Protein AF-A0A821J6J2-F1 (afdb_monomer)

Sequence (77 aa):
MYGNYLYPSWSIAFGWCFNMALILPIPIVIIYVFIRRSDSEKSLRERIYFLFVPTITKQKLKQQVENGNAFIVPSSS

pLDDT: mean 76.05, std 13.63, range [41.38, 94.94]

Secondary structure (DSSP, 8-state):
---S----HHHHHHHHHHHHHHHTHHHHHHHHHHHHT--TT--HHHHHHHHHS-HHHHHHHHHHHHTT---------

Foldseek 3Di:
DPPPDDDDPVVVVVVVVVVCVVVVVVVVVLVVQVVVPPPPPDDPVVSVVVVVPDPVVVVVVVVCVVVVNDDDDPPDD

Mean predicted aligned error: 12.77 Å

Solvent-accessible surface area (backbone atoms only — not comparable to full-atom values): 4924 Å² total; per-residue (Å²): 127,86,75,90,70,77,80,55,73,66,57,58,51,47,52,52,51,55,53,44,64,69,55,51,56,58,62,51,49,53,50,50,55,51,61,75,60,57,61,94,82,71,54,72,67,58,56,55,51,60,69,70,51,54,69,69,59,56,53,52,49,52,52,34,55,74,68,70,48,83,83,78,75,80,80,83,126

Organism: NCBI:txid392030

Radius of gyration: 22.47 Å; Cα contacts (8 Å, |Δi|>4): 10; chains: 1; bounding box: 58×31×53 Å

Structure (mmCIF, N/CA/C/O backbone):
data_AF-A0A821J6J2-F1
#
_entry.id   AF-A0A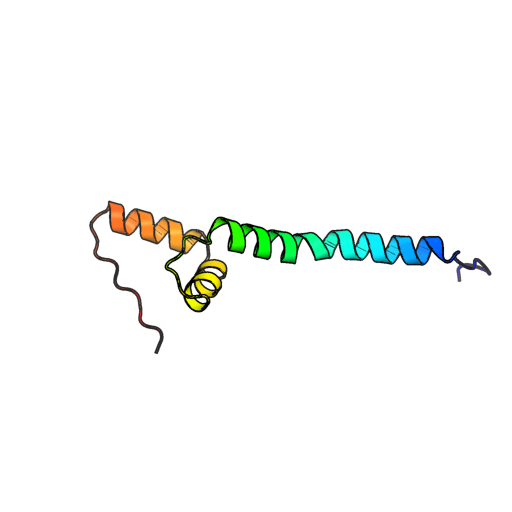821J6J2-F1
#
loop_
_atom_site.group_PDB
_atom_site.id
_atom_site.type_symbol
_atom_site.label_atom_id
_atom_site.label_alt_id
_atom_site.label_comp_id
_atom_site.label_asym_id
_atom_site.label_entity_id
_atom_site.label_seq_id
_atom_site.pdbx_PDB_ins_code
_atom_site.Cartn_x
_atom_site.Cartn_y
_atom_site.Cartn_z
_atom_site.occupancy
_atom_site.B_iso_or_equiv
_atom_site.auth_seq_id
_atom_site.auth_comp_id
_atom_site.auth_asym_id
_atom_site.auth_atom_id
_atom_site.pdbx_PDB_model_num
ATOM 1 N N . MET A 1 1 ? 22.860 -17.748 -18.758 1.00 46.81 1 MET A N 1
ATOM 2 C CA . MET A 1 1 ? 23.393 -16.395 -18.494 1.00 46.81 1 MET A CA 1
ATOM 3 C C . MET A 1 1 ? 22.857 -15.489 -19.587 1.00 46.81 1 MET A C 1
ATOM 5 O O . MET A 1 1 ? 23.086 -15.807 -20.746 1.00 46.81 1 MET A O 1
ATOM 9 N N . TYR A 1 2 ? 22.077 -14.454 -19.260 1.00 54.78 2 TYR A N 1
ATOM 10 C CA . TYR A 1 2 ? 21.663 -13.462 -20.259 1.00 54.78 2 TYR A CA 1
ATOM 11 C C . TYR A 1 2 ? 22.930 -12.748 -20.744 1.00 54.78 2 TYR A C 1
ATOM 13 O O . TYR A 1 2 ? 23.522 -11.961 -20.011 1.00 54.78 2 TYR A O 1
ATOM 21 N N . GLY A 1 3 ? 23.424 -13.146 -21.918 1.00 61.34 3 GLY A N 1
ATOM 22 C CA . GLY A 1 3 ? 24.706 -12.702 -22.455 1.00 61.34 3 GLY A CA 1
ATOM 23 C C . GLY A 1 3 ? 24.717 -11.195 -22.675 1.00 61.34 3 GLY A C 1
ATOM 24 O O . GLY A 1 3 ? 23.875 -10.692 -23.407 1.00 61.34 3 GLY A O 1
ATOM 25 N N . ASN A 1 4 ? 25.648 -10.496 -22.020 1.00 73.50 4 ASN A N 1
ATOM 26 C CA . ASN A 1 4 ? 26.034 -9.090 -22.235 1.00 73.50 4 ASN A CA 1
ATOM 27 C C . ASN A 1 4 ? 24.911 -8.039 -22.382 1.00 73.50 4 ASN A C 1
ATOM 29 O O . ASN A 1 4 ? 25.176 -6.931 -22.845 1.00 73.50 4 ASN A O 1
ATOM 33 N N . TYR A 1 5 ? 23.671 -8.330 -21.983 1.00 79.31 5 TYR A N 1
ATOM 34 C CA . TYR A 1 5 ? 22.581 -7.364 -22.070 1.00 79.31 5 TYR A CA 1
ATOM 35 C C . TYR A 1 5 ? 22.553 -6.502 -20.810 1.00 79.31 5 TYR A C 1
ATOM 37 O O . TYR A 1 5 ? 22.059 -6.911 -19.757 1.00 79.31 5 TYR A O 1
ATOM 45 N N . LEU A 1 6 ? 23.111 -5.300 -20.927 1.00 83.50 6 LEU A N 1
ATOM 46 C CA . LEU A 1 6 ? 22.997 -4.265 -19.909 1.00 83.50 6 LEU A CA 1
ATOM 47 C C . LEU A 1 6 ? 21.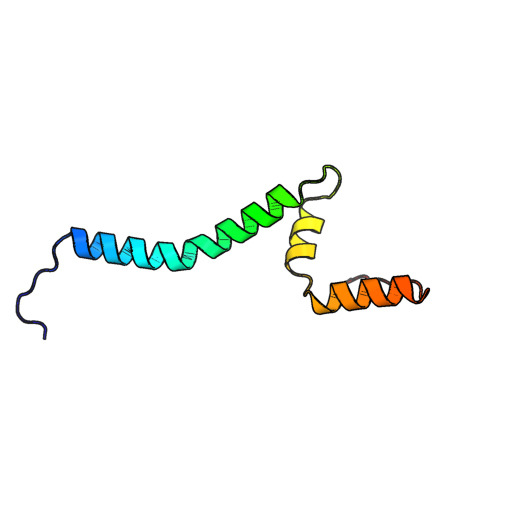600 -3.658 -19.994 1.00 83.50 6 LEU A C 1
ATOM 49 O O . LEU A 1 6 ? 21.252 -3.003 -20.977 1.00 83.50 6 LEU A O 1
ATOM 53 N N . TYR A 1 7 ? 20.797 -3.884 -18.957 1.00 81.19 7 TYR A N 1
ATOM 54 C CA . TYR A 1 7 ? 19.490 -3.257 -18.871 1.00 81.19 7 TYR A CA 1
ATOM 55 C C . TYR A 1 7 ? 19.657 -1.737 -18.726 1.00 81.19 7 TYR A C 1
ATOM 57 O O . TYR A 1 7 ? 20.385 -1.282 -17.838 1.00 81.19 7 TYR A O 1
ATOM 65 N N . PRO A 1 8 ? 19.003 -0.938 -19.579 1.00 87.31 8 PRO A N 1
ATOM 66 C CA . PRO A 1 8 ? 19.070 0.514 -19.488 1.00 87.31 8 PRO A CA 1
ATOM 67 C C . PRO A 1 8 ? 18.416 1.030 -18.202 1.00 87.31 8 PRO A C 1
ATOM 69 O O . PRO A 1 8 ? 17.438 0.467 -17.720 1.00 87.31 8 PRO A O 1
ATOM 72 N N . SER A 1 9 ? 18.893 2.159 -17.675 1.00 89.31 9 SER A N 1
ATOM 73 C CA . SER A 1 9 ? 18.442 2.718 -16.388 1.00 89.31 9 SER A CA 1
ATOM 74 C C . SER A 1 9 ? 16.923 2.927 -16.277 1.00 89.31 9 SER A C 1
ATOM 76 O O . SER A 1 9 ? 16.368 2.860 -15.180 1.00 89.31 9 SER A O 1
ATOM 78 N N . TRP A 1 10 ? 16.226 3.133 -17.402 1.00 92.19 10 TRP A N 1
ATOM 79 C CA . TRP A 1 10 ? 14.769 3.278 -17.422 1.00 92.19 10 TRP A CA 1
ATOM 80 C C . TRP A 1 10 ? 14.028 1.989 -17.050 1.00 92.19 10 TRP A C 1
ATOM 82 O O . TRP A 1 10 ? 12.952 2.065 -16.465 1.00 92.19 10 TRP A O 1
ATOM 92 N N . SER A 1 11 ? 14.581 0.807 -17.337 1.00 90.75 11 SER A N 1
ATOM 93 C CA . SER A 1 11 ? 13.923 -0.464 -17.011 1.00 90.75 11 SER A CA 1
ATOM 94 C C . SER A 1 11 ? 13.972 -0.749 -15.514 1.00 90.75 11 SER A C 1
ATOM 96 O O . SER A 1 11 ? 13.020 -1.271 -14.941 1.00 90.75 11 SER A O 1
ATOM 98 N N . ILE A 1 12 ? 15.071 -0.350 -14.871 1.00 89.75 12 ILE A N 1
ATOM 99 C CA . ILE A 1 12 ? 15.248 -0.434 -13.427 1.00 89.75 12 ILE A CA 1
ATOM 100 C C . ILE A 1 12 ? 14.258 0.512 -12.752 1.00 89.75 12 ILE A C 1
ATOM 102 O O . ILE A 1 12 ? 13.539 0.093 -11.847 1.00 89.75 12 ILE A O 1
ATOM 106 N N . ALA A 1 13 ? 14.147 1.754 -13.238 1.00 93.81 13 ALA A N 1
ATOM 107 C CA . ALA A 1 13 ? 13.134 2.695 -12.765 1.00 93.81 13 ALA A CA 1
ATOM 108 C C . ALA A 1 13 ? 11.711 2.140 -12.949 1.00 93.81 13 ALA A C 1
ATOM 110 O O . ALA A 1 13 ? 10.907 2.196 -12.022 1.00 93.81 13 ALA A O 1
ATOM 111 N N . PHE A 1 14 ? 11.418 1.527 -14.099 1.00 94.44 14 PHE A N 1
ATOM 112 C CA . PHE A 1 14 ? 10.126 0.899 -14.367 1.00 94.44 14 PHE A CA 1
ATOM 113 C C . PHE A 1 14 ? 9.819 -0.250 -13.397 1.00 94.44 14 PHE A C 1
ATOM 115 O O . PHE A 1 14 ? 8.705 -0.335 -12.881 1.00 94.44 14 PHE A O 1
ATOM 122 N N . GLY A 1 15 ? 10.808 -1.090 -13.081 1.00 92.69 15 GLY A N 1
ATOM 123 C CA . GLY A 1 15 ? 10.675 -2.144 -12.074 1.00 92.69 15 GLY A CA 1
ATOM 124 C C . GLY A 1 15 ? 10.331 -1.592 -10.688 1.00 92.69 15 GLY A C 1
ATOM 125 O O . GLY A 1 15 ? 9.424 -2.097 -10.026 1.00 92.69 15 GLY A O 1
ATOM 126 N N . TRP A 1 16 ? 10.987 -0.505 -10.272 1.00 93.75 16 TRP A N 1
ATOM 127 C CA . TRP A 1 16 ? 10.668 0.181 -9.017 1.00 93.75 16 TRP A CA 1
ATOM 128 C C . TRP A 1 16 ? 9.272 0.805 -9.025 1.00 93.75 16 TRP A C 1
ATOM 130 O O . TRP A 1 16 ? 8.540 0.661 -8.046 1.00 93.75 16 TRP A O 1
ATOM 140 N N . CYS A 1 17 ? 8.86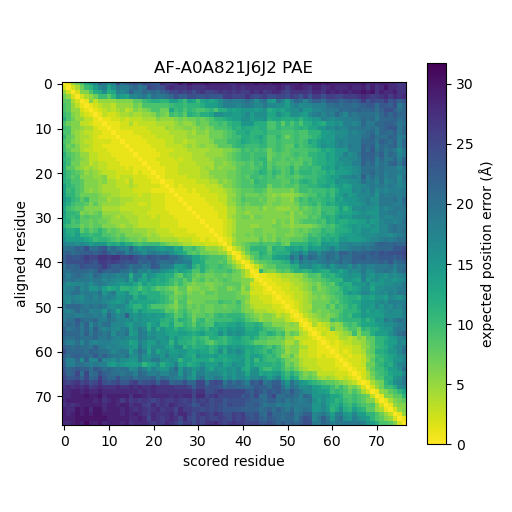8 1.444 -10.125 1.00 94.44 17 CYS A N 1
ATOM 141 C CA . CYS A 1 17 ? 7.521 1.990 -10.279 1.00 94.44 17 CYS A CA 1
ATOM 142 C C . CYS A 1 17 ? 6.452 0.896 -10.193 1.00 94.44 17 CYS A C 1
ATOM 144 O O . CYS A 1 17 ? 5.456 1.078 -9.498 1.00 94.44 17 CYS A O 1
ATOM 146 N N . PHE A 1 18 ? 6.667 -0.247 -10.846 1.00 94.94 18 PHE A N 1
ATOM 147 C CA . PHE A 1 18 ? 5.741 -1.377 -10.799 1.00 94.94 18 PHE A CA 1
ATOM 148 C C . PHE A 1 18 ? 5.620 -1.953 -9.384 1.00 94.94 18 PHE A C 1
ATOM 150 O O . PHE A 1 18 ? 4.515 -2.198 -8.904 1.00 94.94 18 PHE A O 1
ATOM 157 N N . ASN A 1 19 ? 6.743 -2.095 -8.677 1.00 94.44 19 ASN A N 1
ATOM 158 C CA . ASN A 1 19 ? 6.743 -2.565 -7.294 1.00 94.44 19 ASN A CA 1
ATOM 159 C C . ASN A 1 19 ? 6.002 -1.584 -6.363 1.00 94.44 19 ASN A C 1
ATOM 161 O 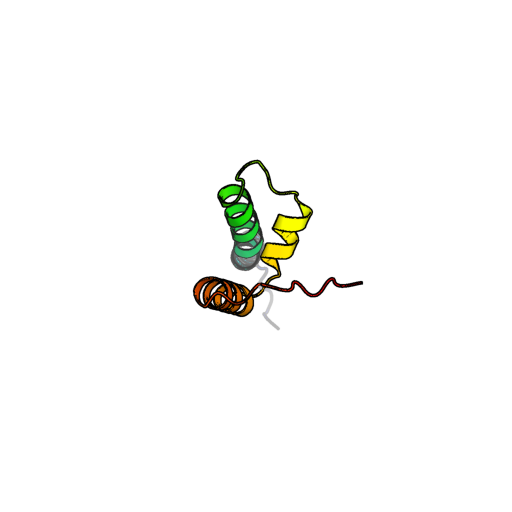O . ASN A 1 19 ? 5.151 -1.982 -5.567 1.00 94.44 19 ASN A O 1
ATOM 165 N N . MET A 1 20 ? 6.243 -0.279 -6.520 1.00 93.38 20 MET A N 1
ATOM 166 C CA . MET A 1 20 ? 5.524 0.748 -5.763 1.00 93.38 20 MET A CA 1
ATOM 167 C C . MET A 1 20 ? 4.034 0.777 -6.101 1.00 93.38 20 MET A C 1
ATOM 169 O O . MET A 1 20 ? 3.227 0.934 -5.195 1.00 93.38 20 MET A O 1
ATOM 173 N N . ALA A 1 21 ? 3.639 0.559 -7.355 1.00 92.56 21 ALA A N 1
ATOM 174 C CA . ALA A 1 21 ? 2.230 0.511 -7.743 1.00 92.56 21 ALA A CA 1
ATOM 175 C C . ALA A 1 21 ? 1.447 -0.609 -7.032 1.00 92.56 21 ALA A C 1
ATOM 177 O O . ALA A 1 21 ? 0.248 -0.459 -6.807 1.00 92.56 21 ALA A O 1
ATOM 178 N N . LEU A 1 22 ? 2.113 -1.699 -6.636 1.00 92.00 22 LEU A N 1
ATOM 179 C CA . LEU A 1 22 ? 1.505 -2.784 -5.859 1.00 92.00 22 LEU A CA 1
ATOM 180 C C . LEU A 1 22 ? 1.451 -2.485 -4.356 1.00 92.00 22 LEU A C 1
ATOM 182 O O . LEU A 1 22 ? 0.494 -2.870 -3.686 1.00 92.00 22 LEU A O 1
ATOM 186 N N . ILE A 1 23 ? 2.460 -1.795 -3.820 1.00 92.69 23 ILE A N 1
ATOM 187 C CA . ILE A 1 23 ? 2.580 -1.525 -2.378 1.00 92.69 23 ILE A CA 1
ATOM 188 C C . ILE A 1 23 ? 1.783 -0.280 -1.969 1.00 92.69 23 ILE A C 1
ATOM 190 O O . ILE A 1 23 ? 1.138 -0.277 -0.923 1.00 92.69 23 ILE A O 1
ATOM 194 N N . LEU A 1 24 ? 1.793 0.768 -2.794 1.00 92.88 24 LEU A N 1
ATOM 195 C CA . LEU A 1 24 ? 1.206 2.082 -2.513 1.00 92.88 24 LEU A CA 1
ATOM 196 C C . LEU A 1 24 ? -0.320 2.083 -2.267 1.00 92.88 24 LEU A C 1
ATOM 198 O O . LEU A 1 24 ? -0.769 2.881 -1.440 1.00 92.88 24 LEU A O 1
ATOM 202 N N . PRO A 1 25 ? -1.143 1.209 -2.880 1.00 92.56 25 PRO A N 1
ATOM 203 C CA . PRO A 1 25 ? -2.572 1.144 -2.582 1.00 92.56 25 PRO A CA 1
ATOM 204 C C . PRO A 1 25 ? -2.874 0.882 -1.102 1.00 92.56 25 PRO A C 1
ATOM 206 O O . PRO A 1 25 ? -3.856 1.405 -0.581 1.00 92.56 25 PRO A O 1
ATOM 209 N N . ILE A 1 26 ? -2.026 0.123 -0.401 1.00 88.75 26 ILE A N 1
ATOM 210 C CA . ILE A 1 26 ? -2.233 -0.234 1.009 1.00 88.75 26 ILE A CA 1
ATOM 211 C C . ILE A 1 26 ? -2.246 1.018 1.908 1.00 88.75 26 ILE A C 1
ATOM 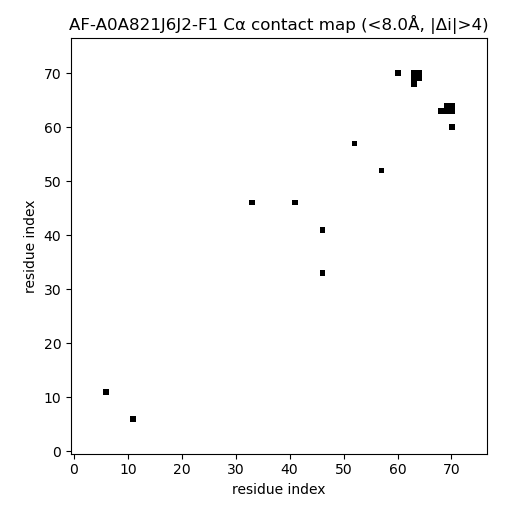213 O O . ILE A 1 26 ? -3.278 1.284 2.532 1.00 88.75 26 ILE A O 1
ATOM 217 N N . PRO A 1 27 ? -1.172 1.834 1.976 1.00 89.94 27 PRO A N 1
ATOM 218 C CA . PRO A 1 27 ? -1.191 3.059 2.765 1.00 89.94 27 PRO A CA 1
ATOM 219 C C . PRO A 1 27 ? -2.203 4.082 2.236 1.00 89.94 27 PRO A C 1
ATOM 221 O O . PRO A 1 27 ? -2.824 4.764 3.049 1.00 89.94 27 PRO A O 1
ATOM 224 N N . ILE A 1 28 ? -2.442 4.161 0.917 1.00 91.62 28 ILE A N 1
ATOM 225 C CA . ILE A 1 28 ? -3.472 5.051 0.351 1.00 91.62 28 ILE A CA 1
ATOM 226 C C . ILE A 1 28 ? -4.849 4.720 0.931 1.00 91.62 28 ILE A C 1
ATOM 228 O O . ILE A 1 28 ? -5.551 5.618 1.393 1.00 91.62 28 ILE A O 1
ATOM 232 N N . VAL A 1 29 ? -5.237 3.443 0.948 1.00 89.31 29 VAL A N 1
ATOM 233 C CA . VAL A 1 29 ? -6.532 3.013 1.491 1.00 89.31 29 VAL A CA 1
ATOM 234 C C . VAL A 1 29 ? -6.611 3.286 2.993 1.00 89.31 29 VAL A C 1
ATOM 236 O O . VAL A 1 29 ? -7.646 3.759 3.463 1.00 89.31 29 VAL A O 1
ATOM 239 N N . ILE A 1 30 ? -5.531 3.054 3.748 1.00 86.38 30 ILE A N 1
ATOM 240 C CA . ILE A 1 30 ? -5.479 3.355 5.189 1.00 86.38 30 ILE A CA 1
ATOM 241 C C . ILE A 1 30 ? -5.724 4.847 5.433 1.00 86.38 30 ILE A C 1
ATOM 243 O O . ILE A 1 30 ? -6.606 5.198 6.218 1.00 86.38 30 ILE A O 1
ATOM 247 N N . ILE A 1 31 ? -4.998 5.721 4.731 1.00 87.12 31 ILE A N 1
ATOM 248 C CA . ILE A 1 31 ? -5.130 7.179 4.853 1.00 87.12 31 ILE A CA 1
ATOM 249 C C . ILE A 1 31 ? -6.526 7.628 4.413 1.00 87.12 31 ILE A C 1
ATOM 251 O O . ILE A 1 31 ? -7.170 8.404 5.115 1.00 87.12 31 ILE A O 1
ATOM 255 N N . TYR A 1 32 ? -7.038 7.102 3.300 1.00 87.62 32 TYR A N 1
ATOM 256 C CA . TYR A 1 32 ? -8.376 7.418 2.805 1.00 87.62 32 TYR A CA 1
ATOM 257 C C . TYR A 1 32 ? -9.464 7.069 3.827 1.00 87.62 32 TYR A C 1
ATOM 259 O O . TYR A 1 32 ? -10.323 7.895 4.136 1.00 87.62 32 TYR A O 1
ATOM 267 N N . VAL A 1 33 ? -9.416 5.860 4.398 1.00 82.44 33 VAL A N 1
ATOM 268 C CA . VAL A 1 33 ? -10.356 5.425 5.442 1.00 82.44 33 VAL A CA 1
ATOM 269 C C . VAL A 1 33 ? -10.212 6.283 6.696 1.00 82.44 33 VAL A C 1
ATOM 271 O O . VAL A 1 33 ? -11.216 6.588 7.343 1.00 82.44 33 VAL A O 1
ATOM 274 N N . PHE A 1 34 ? -8.988 6.686 7.031 1.00 78.56 34 PHE A N 1
ATOM 275 C CA . PHE A 1 34 ? -8.698 7.518 8.190 1.00 78.56 34 PHE A CA 1
ATOM 276 C C . PHE A 1 34 ? -9.264 8.937 8.051 1.00 78.56 34 PHE A C 1
ATOM 278 O O . PHE A 1 34 ? -9.938 9.413 8.963 1.00 78.56 34 PHE A O 1
ATOM 285 N N . ILE A 1 35 ? -9.056 9.582 6.899 1.00 82.88 35 ILE A N 1
ATOM 286 C CA . ILE A 1 35 ? -9.591 10.915 6.587 1.00 82.88 35 ILE A CA 1
ATOM 287 C C . ILE A 1 35 ? -11.119 10.867 6.517 1.00 82.88 35 ILE A C 1
ATOM 289 O O . ILE A 1 35 ? -11.793 11.679 7.145 1.00 82.88 35 ILE A O 1
ATOM 293 N N . ARG A 1 36 ? -11.686 9.880 5.814 1.00 79.19 36 ARG A N 1
ATOM 294 C CA . ARG A 1 36 ? -13.141 9.753 5.644 1.00 79.19 36 ARG A CA 1
ATOM 295 C C . ARG A 1 36 ? -13.887 9.485 6.953 1.00 79.19 36 ARG A C 1
ATOM 297 O O . ARG A 1 36 ? -15.057 9.824 7.056 1.00 79.19 36 ARG A O 1
ATOM 304 N N . ARG A 1 37 ? -13.237 8.863 7.940 1.00 68.88 37 ARG A N 1
ATOM 305 C CA . ARG A 1 37 ? -13.792 8.647 9.288 1.00 68.88 37 ARG A CA 1
ATOM 306 C C . ARG A 1 37 ? -13.370 9.714 10.287 1.00 68.88 37 ARG A C 1
ATOM 308 O O . ARG A 1 37 ? -13.550 9.509 11.488 1.00 68.88 37 ARG A O 1
ATOM 315 N N . SER A 1 38 ? -12.811 10.827 9.820 1.00 60.69 38 SER A N 1
ATOM 316 C CA . SER A 1 38 ? -12.392 11.910 10.693 1.00 60.69 38 SER A CA 1
ATOM 317 C C . SER A 1 38 ? -13.556 12.770 11.194 1.00 60.69 38 SER A C 1
ATOM 319 O O . SER A 1 38 ? -13.447 13.990 11.226 1.00 60.69 38 SER A O 1
ATOM 321 N N . ASP A 1 39 ? -14.644 12.136 11.630 1.00 59.81 39 ASP A N 1
ATOM 322 C CA . ASP A 1 39 ? -15.605 12.778 12.518 1.00 59.81 39 ASP A CA 1
ATOM 323 C C . ASP A 1 39 ? -14.919 13.050 13.864 1.00 59.81 39 ASP A C 1
ATOM 325 O O . ASP A 1 39 ? -14.162 12.227 14.402 1.00 59.81 39 ASP A O 1
ATOM 329 N N . SER A 1 40 ? -15.112 14.272 14.344 1.00 54.44 40 SER A N 1
ATOM 330 C CA . SER A 1 40 ? -14.131 15.047 15.108 1.00 54.44 40 SER A CA 1
ATOM 331 C C . SER A 1 40 ? -13.949 14.647 16.582 1.00 54.44 40 SER A C 1
ATOM 333 O O . SER A 1 40 ? -13.226 15.330 17.299 1.00 54.44 40 SER A O 1
ATOM 335 N N . GLU A 1 41 ? -14.548 13.544 17.042 1.00 60.41 41 GLU A N 1
ATOM 336 C CA . GLU A 1 41 ? -14.617 13.213 18.480 1.00 60.41 41 GLU A CA 1
ATOM 337 C C . GLU A 1 41 ? -13.904 11.918 18.898 1.00 60.41 41 GLU A C 1
ATOM 339 O O . GLU A 1 41 ? -13.737 11.666 20.089 1.00 60.41 41 GLU A O 1
ATOM 344 N N . LYS A 1 42 ? -13.442 11.085 17.955 1.00 60.75 42 LYS A N 1
ATOM 345 C CA . LYS A 1 42 ? -12.819 9.791 18.300 1.00 60.75 42 LYS A CA 1
ATOM 346 C C . LYS A 1 42 ? -11.302 9.865 18.382 1.00 60.75 42 LYS A C 1
ATOM 348 O O . LYS A 1 42 ? -10.642 10.253 17.414 1.00 60.75 42 LYS A O 1
ATOM 353 N N . SER A 1 43 ? -10.763 9.398 19.508 1.00 73.19 43 SER A N 1
ATOM 354 C CA . SER A 1 43 ? -9.326 9.292 19.773 1.00 73.19 43 SER A CA 1
ATOM 355 C C . SER A 1 43 ? -8.610 8.443 18.712 1.00 73.19 43 SER A C 1
ATOM 357 O O . SER A 1 43 ? -9.141 7.441 18.225 1.00 73.19 43 SER A O 1
ATOM 359 N N . LEU A 1 44 ? -7.368 8.808 18.370 1.00 69.94 44 LEU A N 1
ATOM 360 C CA . LEU A 1 44 ? -6.530 8.100 17.386 1.00 69.94 44 LEU A CA 1
ATOM 361 C C . LEU A 1 44 ? -6.437 6.593 17.679 1.00 69.94 44 LEU A C 1
ATOM 363 O O . LEU A 1 44 ? -6.451 5.771 16.761 1.00 69.94 44 LEU A O 1
ATOM 367 N N . ARG A 1 45 ? -6.414 6.229 18.967 1.00 66.62 45 ARG A N 1
ATOM 368 C CA . ARG A 1 45 ? -6.359 4.839 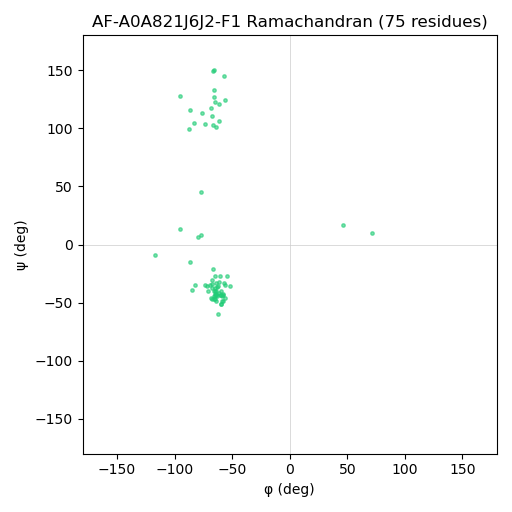19.437 1.00 66.62 45 ARG A CA 1
ATOM 369 C C . ARG A 1 45 ? -7.601 4.039 19.038 1.00 66.62 45 ARG A C 1
ATOM 371 O O . ARG A 1 45 ? -7.476 2.898 18.602 1.00 66.62 45 ARG A O 1
ATOM 378 N N . GLU A 1 46 ? -8.784 4.642 19.116 1.00 70.19 46 GLU A N 1
ATOM 379 C CA . GLU A 1 46 ? -10.046 4.006 18.718 1.00 70.19 46 GLU A CA 1
ATOM 380 C C . GLU A 1 46 ? -10.128 3.816 17.202 1.00 70.19 46 GLU A C 1
ATOM 382 O O . GLU A 1 46 ? -10.643 2.804 16.726 1.00 70.19 46 GLU A O 1
ATOM 387 N N . ARG A 1 47 ? -9.571 4.759 16.429 1.00 68.12 47 ARG A N 1
ATOM 388 C CA . ARG A 1 47 ? -9.512 4.668 14.961 1.00 68.12 47 ARG A CA 1
ATOM 389 C C . ARG A 1 47 ? -8.616 3.522 14.500 1.00 68.12 47 ARG A C 1
ATOM 391 O O . ARG A 1 47 ? -9.016 2.770 13.613 1.00 68.12 47 ARG A O 1
ATOM 398 N N . ILE A 1 48 ? -7.445 3.369 15.123 1.00 73.56 48 ILE A N 1
ATOM 399 C CA . ILE A 1 48 ? -6.520 2.261 14.849 1.00 73.56 48 ILE A CA 1
ATOM 400 C C . ILE A 1 48 ? -7.174 0.937 15.246 1.00 73.56 48 ILE A C 1
ATOM 402 O O . ILE A 1 48 ? -7.235 0.020 14.431 1.00 73.56 48 ILE A O 1
ATOM 406 N N . TYR A 1 49 ? -7.753 0.856 16.448 1.00 71.75 49 TYR A N 1
ATOM 407 C CA . TYR A 1 49 ? -8.448 -0.346 16.909 1.00 71.75 49 TYR A CA 1
ATOM 408 C C . TYR A 1 49 ? -9.569 -0.756 15.945 1.00 71.75 49 TYR A C 1
ATOM 410 O O . TYR A 1 49 ? -9.635 -1.902 15.511 1.00 71.75 49 TYR A O 1
ATOM 418 N N . PHE A 1 50 ? -10.398 0.191 15.502 1.00 69.06 50 PHE A N 1
ATOM 419 C CA . PHE A 1 50 ? -11.485 -0.084 14.563 1.00 69.06 50 PHE A CA 1
ATOM 420 C C . PHE A 1 50 ? -11.010 -0.509 13.163 1.00 69.06 50 PHE A C 1
ATOM 422 O O . PHE A 1 50 ? -11.788 -1.116 12.416 1.00 69.06 50 PHE A O 1
ATOM 429 N N . LEU A 1 51 ? -9.765 -0.196 12.795 1.00 71.25 51 LEU A N 1
ATOM 430 C CA . LEU A 1 51 ? -9.137 -0.678 11.566 1.00 71.25 51 LEU A CA 1
ATOM 431 C C . LEU A 1 51 ? -8.806 -2.176 11.661 1.00 71.25 51 LEU A C 1
ATOM 433 O O . LEU A 1 51 ? -8.974 -2.894 10.681 1.00 71.25 51 LEU A O 1
ATOM 437 N N . PHE A 1 52 ? -8.408 -2.638 12.849 1.00 75.00 52 PHE A N 1
ATOM 438 C CA . PHE A 1 52 ? -8.090 -4.040 13.131 1.00 75.00 52 PHE A CA 1
ATOM 439 C C . PHE A 1 52 ? -9.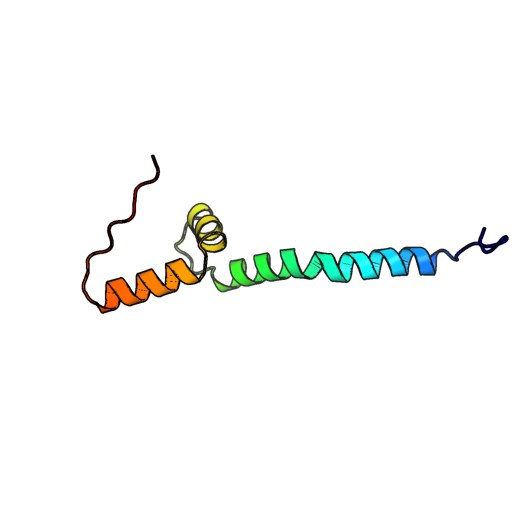304 -4.887 13.526 1.00 75.00 52 PHE A C 1
ATOM 441 O O . PHE A 1 52 ? -9.230 -6.113 13.477 1.00 75.00 52 PHE A O 1
ATOM 448 N N . VAL A 1 53 ? -10.438 -4.271 13.880 1.00 77.94 53 VAL A N 1
ATOM 449 C CA . VAL A 1 53 ? -11.681 -5.013 14.134 1.00 77.94 53 VAL A CA 1
ATOM 450 C C . VAL A 1 53 ? -12.201 -5.608 12.816 1.00 77.94 53 VAL A C 1
ATOM 452 O O . VAL A 1 53 ? -12.587 -4.846 11.917 1.00 77.94 53 VAL A O 1
ATOM 455 N N . PRO A 1 54 ? -12.291 -6.947 12.703 1.00 76.44 54 PRO A N 1
ATOM 456 C CA . PRO A 1 54 ? -12.754 -7.595 11.486 1.00 76.44 54 PRO A CA 1
ATOM 457 C C . PRO A 1 54 ? -14.236 -7.292 11.230 1.00 76.44 54 PRO A C 1
ATOM 459 O O . PRO A 1 54 ? -15.038 -7.116 12.152 1.00 76.44 54 PRO A O 1
ATOM 462 N N . THR A 1 55 ? -14.621 -7.244 9.954 1.00 74.00 55 THR A N 1
ATOM 463 C CA . THR A 1 55 ? -15.985 -6.896 9.512 1.00 74.00 55 THR A CA 1
ATOM 464 C C . THR A 1 55 ? -17.055 -7.800 10.128 1.00 74.00 55 THR A C 1
ATOM 466 O O . THR A 1 55 ? -18.131 -7.322 10.483 1.00 74.00 55 THR A O 1
ATOM 469 N N . ILE A 1 56 ? -16.723 -9.077 10.337 1.00 71.06 56 ILE A N 1
ATOM 470 C CA . ILE A 1 56 ? -17.593 -10.091 10.951 1.00 71.06 56 ILE A CA 1
ATOM 471 C C . ILE A 1 56 ? -18.032 -9.653 12.356 1.00 71.06 56 ILE A C 1
ATOM 473 O O . ILE A 1 56 ? -19.210 -9.734 12.702 1.00 71.06 56 ILE A O 1
ATOM 477 N N . THR A 1 57 ? -17.108 -9.102 13.147 1.00 73.25 57 THR A N 1
ATOM 478 C CA . THR A 1 57 ? -17.408 -8.618 14.499 1.00 73.25 57 THR A CA 1
ATOM 479 C C . THR A 1 57 ? -18.333 -7.406 14.461 1.00 73.25 57 THR A C 1
ATOM 481 O O . THR A 1 57 ? -19.243 -7.321 15.278 1.00 73.25 57 THR A O 1
ATOM 484 N N . LYS A 1 58 ? -18.173 -6.501 13.482 1.00 71.38 58 LYS A N 1
ATOM 485 C CA . LYS A 1 58 ? -19.027 -5.304 13.329 1.00 71.38 58 LYS A CA 1
ATOM 486 C C . LYS A 1 58 ? -20.468 -5.663 12.976 1.00 71.38 58 LYS A C 1
ATOM 488 O O . LYS A 1 58 ? -21.392 -5.037 13.488 1.00 71.38 58 LYS A O 1
ATOM 493 N N . GLN A 1 59 ? -20.659 -6.658 12.111 1.00 75.44 59 GLN A N 1
ATOM 494 C CA . GLN A 1 59 ? -21.988 -7.138 11.727 1.00 75.44 59 GLN A CA 1
ATOM 495 C C . GLN A 1 59 ? -22.686 -7.828 12.895 1.00 75.44 59 GLN A C 1
ATOM 497 O O . GLN A 1 59 ? -23.826 -7.493 13.205 1.00 75.44 59 GLN A O 1
ATOM 502 N N . LYS A 1 60 ? -21.968 -8.705 13.605 1.00 75.50 60 LYS A N 1
ATOM 503 C CA . LYS A 1 60 ? -22.489 -9.383 14.795 1.00 75.50 60 LYS A CA 1
ATOM 504 C C . LYS A 1 60 ? -22.898 -8.388 15.887 1.00 75.50 60 LYS A C 1
ATOM 506 O O . LYS A 1 60 ? -23.950 -8.552 16.489 1.00 75.50 60 LYS A O 1
ATOM 511 N N . LEU A 1 61 ? -22.111 -7.329 16.084 1.00 73.19 61 LEU A N 1
ATOM 512 C CA . LEU A 1 61 ? -22.417 -6.211 16.983 1.00 73.19 61 LEU A CA 1
ATOM 513 C C . LEU A 1 61 ? -23.715 -5.493 16.613 1.00 73.19 61 LEU A C 1
ATOM 515 O O . LEU A 1 61 ? -24.582 -5.324 17.465 1.00 73.19 61 LEU A O 1
ATOM 519 N N . LYS A 1 62 ? -23.863 -5.098 15.341 1.00 74.12 62 LYS A N 1
ATOM 520 C CA . LYS A 1 62 ? -25.090 -4.449 14.860 1.00 74.12 62 LYS A CA 1
ATOM 521 C C . LYS A 1 62 ? -26.312 -5.336 15.074 1.00 74.12 62 LYS A C 1
ATOM 523 O O . LYS A 1 62 ? -27.313 -4.862 15.590 1.00 74.12 62 LYS A O 1
ATOM 528 N N . GLN A 1 63 ? -26.187 -6.620 14.751 1.00 79.75 63 GLN A N 1
ATOM 529 C CA . GLN A 1 63 ? -27.268 -7.589 14.883 1.00 79.75 63 GLN A CA 1
ATOM 530 C C . GLN A 1 63 ? -27.633 -7.864 16.353 1.00 79.75 63 GLN A C 1
ATOM 532 O O . GLN A 1 63 ? -28.795 -8.070 16.672 1.00 79.75 63 GLN A O 1
ATOM 537 N N . GLN A 1 64 ? -26.667 -7.835 17.274 1.00 71.62 64 GLN A N 1
ATOM 538 C CA . GLN A 1 64 ? -26.920 -7.987 18.715 1.00 71.62 64 GLN A CA 1
ATOM 539 C C . GLN A 1 64 ? -27.627 -6.765 19.317 1.00 71.62 64 GLN A C 1
ATOM 541 O O . GLN A 1 64 ? -28.547 -6.938 20.113 1.00 71.62 64 GLN A O 1
ATOM 546 N N . VAL A 1 65 ? -27.234 -5.554 18.901 1.00 75.94 65 VAL A N 1
ATOM 547 C CA . VAL A 1 65 ? -27.896 -4.300 19.301 1.00 75.94 65 VAL A CA 1
ATOM 548 C C . VAL A 1 65 ? -29.328 -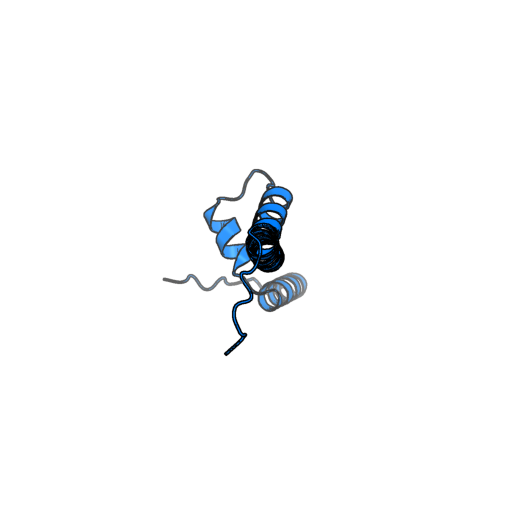4.245 18.769 1.00 75.94 65 VAL A C 1
ATOM 550 O O . VAL A 1 65 ? -30.239 -3.898 19.513 1.00 75.94 65 VAL A O 1
ATOM 553 N N . GLU A 1 66 ? -29.538 -4.626 17.508 1.00 77.81 66 GLU A N 1
ATOM 554 C CA . GLU A 1 66 ? -30.869 -4.698 16.889 1.00 77.81 66 GLU A CA 1
ATOM 555 C C . GLU A 1 66 ? -31.773 -5.724 17.587 1.00 77.81 66 GLU A C 1
ATOM 557 O O . GLU A 1 66 ? -32.955 -5.472 17.798 1.00 77.81 66 GLU A O 1
ATOM 562 N N . ASN A 1 67 ? -31.195 -6.835 18.049 1.00 80.31 67 ASN A N 1
ATOM 563 C CA . ASN A 1 67 ? -31.903 -7.865 18.808 1.00 80.31 67 ASN A CA 1
ATOM 564 C C . ASN A 1 67 ? -32.108 -7.517 20.299 1.00 80.31 67 ASN A C 1
ATOM 566 O O . ASN A 1 67 ? -32.566 -8.369 21.056 1.00 80.31 67 ASN A O 1
ATOM 570 N N . GLY A 1 68 ? -31.763 -6.302 20.747 1.00 70.69 68 GLY A N 1
ATOM 571 C CA . GLY A 1 68 ? -32.008 -5.840 22.120 1.00 70.69 68 GLY A CA 1
ATOM 572 C C . GLY A 1 68 ? -31.138 -6.494 23.201 1.00 70.69 68 GLY A C 1
ATOM 573 O O . GLY A 1 68 ? -31.374 -6.277 24.388 1.00 70.69 68 GLY A O 1
ATOM 574 N N . ASN A 1 69 ? -30.112 -7.262 22.823 1.00 66.81 69 ASN A N 1
ATOM 575 C CA . ASN A 1 69 ? -29.189 -7.873 23.775 1.00 66.81 69 ASN A CA 1
ATOM 576 C C . ASN A 1 69 ? -28.060 -6.883 24.098 1.00 66.81 69 ASN A C 1
ATOM 578 O O . ASN A 1 69 ? -27.280 -6.505 23.222 1.00 66.81 69 ASN A O 1
ATOM 582 N N . ALA A 1 70 ? -27.978 -6.448 25.359 1.00 58.66 70 ALA A N 1
ATOM 583 C CA . ALA A 1 70 ? -26.968 -5.498 25.820 1.00 58.66 70 ALA A CA 1
ATOM 584 C C . ALA A 1 70 ? -25.542 -6.007 25.535 1.00 58.66 70 ALA A C 1
ATOM 586 O O . ALA A 1 70 ? -25.148 -7.103 25.936 1.00 58.66 70 ALA A O 1
ATOM 587 N N . PHE A 1 71 ? -24.767 -5.189 24.822 1.00 60.53 71 PHE A N 1
ATOM 588 C CA . PHE A 1 71 ? -23.406 -5.498 24.400 1.00 60.53 71 PHE A CA 1
ATOM 589 C C . PHE A 1 71 ? -22.434 -5.415 25.589 1.00 60.53 71 PHE A C 1
ATOM 591 O O . PHE A 1 71 ? -22.047 -4.323 26.002 1.00 60.53 71 PHE A O 1
ATOM 598 N N . ILE A 1 72 ? -22.014 -6.565 26.127 1.00 60.66 72 ILE A N 1
ATOM 599 C 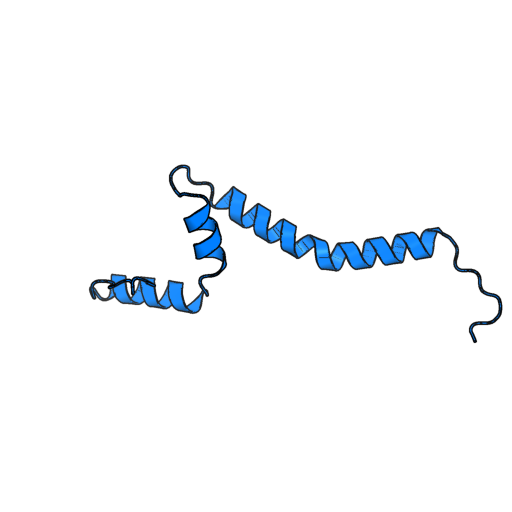CA . ILE A 1 72 ? -20.884 -6.637 27.062 1.00 60.66 72 ILE A CA 1
ATOM 600 C C . ILE A 1 72 ? -19.603 -6.680 26.227 1.00 60.66 72 ILE A C 1
ATOM 602 O O . ILE A 1 72 ? -19.271 -7.698 25.619 1.00 60.66 72 ILE A O 1
ATOM 606 N N . VAL A 1 73 ? -18.890 -5.555 26.171 1.00 62.38 73 VAL A N 1
ATOM 607 C CA . VAL A 1 73 ? -17.521 -5.513 25.646 1.00 62.38 73 VAL A CA 1
ATOM 608 C C . VAL A 1 73 ? -16.658 -6.359 26.592 1.00 62.38 73 VAL A C 1
ATOM 610 O O . VAL A 1 73 ? -16.612 -6.037 27.780 1.00 62.38 73 VAL A O 1
ATOM 613 N N . PRO A 1 74 ? -15.947 -7.405 26.136 1.00 48.59 74 PRO A N 1
ATOM 614 C CA . PRO A 1 74 ? -14.914 -8.003 26.965 1.00 48.59 74 PRO A CA 1
ATOM 615 C C . PRO A 1 74 ? -13.784 -6.980 27.103 1.00 48.59 74 PRO A C 1
ATOM 617 O O . PRO A 1 74 ? -13.095 -6.656 26.134 1.00 48.59 74 PRO A O 1
ATOM 620 N N . SER A 1 75 ? -13.630 -6.432 28.308 1.00 46.16 75 SER A N 1
ATOM 621 C CA . SER A 1 75 ? -12.467 -5.637 28.682 1.00 46.16 75 SER A CA 1
ATOM 622 C C . SER A 1 75 ? -11.235 -6.531 28.579 1.00 46.16 75 SER A C 1
ATOM 624 O O . SER A 1 75 ? -11.048 -7.429 29.397 1.00 46.16 75 SER A O 1
ATOM 626 N N . SER A 1 76 ? -10.417 -6.318 27.552 1.00 50.34 76 SER A N 1
ATOM 627 C CA . SER A 1 76 ? -9.074 -6.888 27.496 1.00 50.34 76 SER A CA 1
ATOM 628 C C . SER A 1 76 ? -8.240 -6.236 28.601 1.00 50.34 76 SER A C 1
ATOM 630 O O . SER A 1 76 ? -7.880 -5.061 28.471 1.00 50.34 76 SER A O 1
ATOM 632 N N . SER A 1 77 ? -8.040 -6.978 29.694 1.00 41.38 77 SER A N 1
ATOM 633 C CA . SER A 1 77 ? -7.031 -6.724 30.730 1.00 41.38 77 SER A CA 1
ATOM 634 C C . SER A 1 77 ? -5.617 -6.760 30.162 1.00 41.38 77 SER A C 1
ATOM 636 O O . SER A 1 77 ? -5.401 -7.493 29.170 1.00 41.38 77 SER A O 1
#